Protein AF-A0A1V5K3R5-F1 (afdb_monomer)

Foldseek 3Di:
DVVVVLVVLLVVLLVVQQFPDFDDDDQKTKTWHDQPRDQPVVQLCVLCVVVPPAWDWDDDRITMIIGGCPPDDPVRVSVSSSSSSVSSSVVVVVVVD

pLDDT: mean 90.93, std 9.61, range [44.84, 97.44]

Solvent-accessible surface area (backbone atoms only — not comparable to full-ato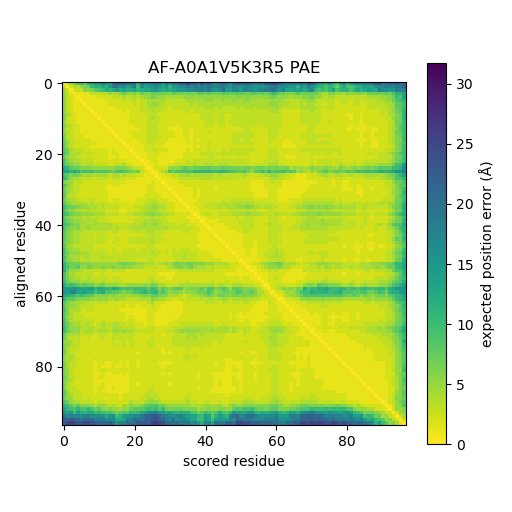m values): 5568 Å² total; per-residue (Å²): 113,71,68,58,56,53,51,50,53,43,52,51,45,32,52,77,69,42,45,73,45,78,43,83,50,99,58,26,38,39,38,30,32,34,74,90,52,76,76,61,64,72,56,53,52,60,70,33,54,91,40,66,96,35,46,45,80,44,80,66,89,38,38,30,41,36,36,53,43,77,95,52,54,73,67,55,50,49,50,51,52,45,50,54,44,52,54,51,52,52,60,52,56,74,71,76,115

Structure (mmCIF, N/CA/C/O backbone):
data_AF-A0A1V5K3R5-F1
#
_entry.id   AF-A0A1V5K3R5-F1
#
loop_
_atom_site.group_PDB
_atom_site.id
_atom_site.type_symbol
_atom_site.label_atom_id
_atom_site.label_alt_id
_atom_site.label_comp_id
_atom_site.label_asym_id
_atom_site.label_entity_id
_atom_site.label_seq_id
_atom_site.pdbx_PDB_ins_code
_atom_site.Cartn_x
_atom_site.Cartn_y
_atom_site.Cartn_z
_atom_site.occupancy
_atom_site.B_iso_or_equiv
_atom_site.auth_seq_id
_atom_site.auth_comp_id
_atom_site.auth_asym_id
_atom_site.auth_atom_id
_atom_site.pdbx_PDB_model_num
ATOM 1 N N . MET A 1 1 ? -2.658 14.584 15.527 1.00 56.16 1 MET A N 1
ATOM 2 C CA . MET A 1 1 ? -1.282 14.837 15.041 1.00 56.16 1 MET A CA 1
ATOM 3 C C . MET A 1 1 ? -0.617 13.544 14.572 1.00 56.16 1 MET A C 1
ATOM 5 O O . MET A 1 1 ? -0.096 13.533 13.468 1.00 56.16 1 MET A O 1
ATOM 9 N N . GLU A 1 2 ? -0.722 12.454 15.341 1.00 61.25 2 GLU A N 1
ATOM 10 C CA . GLU A 1 2 ? -0.182 11.117 15.017 1.00 61.25 2 GLU A CA 1
ATOM 11 C C . GLU A 1 2 ? -0.521 10.631 13.591 1.00 61.25 2 GLU A C 1
ATOM 13 O O . GLU A 1 2 ? 0.382 10.290 12.833 1.00 61.25 2 GLU A O 1
ATOM 18 N N . ASN A 1 3 ? -1.785 10.754 13.160 1.00 70.12 3 ASN A N 1
ATOM 19 C CA . ASN A 1 3 ? -2.202 10.347 11.809 1.00 70.12 3 ASN A CA 1
ATOM 20 C C . ASN A 1 3 ? -1.455 11.080 10.681 1.00 70.12 3 ASN A C 1
ATOM 22 O O . ASN A 1 3 ? -1.226 10.492 9.629 1.00 70.12 3 ASN A O 1
ATOM 26 N N . LEU A 1 4 ? -1.047 12.342 10.868 1.00 85.50 4 LEU A N 1
ATOM 27 C CA . LEU A 1 4 ? -0.390 13.106 9.802 1.00 85.50 4 LEU A CA 1
ATOM 28 C C . LEU A 1 4 ? 1.039 12.610 9.551 1.00 85.50 4 LEU A C 1
ATOM 30 O O . LEU A 1 4 ? 1.452 12.506 8.397 1.00 85.50 4 LEU A O 1
ATOM 34 N N . LEU A 1 5 ? 1.766 12.257 10.616 1.00 88.25 5 LEU A N 1
ATOM 35 C CA . LEU A 1 5 ? 3.104 11.676 10.500 1.00 88.25 5 LEU A CA 1
ATOM 36 C C . LEU A 1 5 ? 3.038 10.286 9.857 1.00 88.25 5 LEU A C 1
ATOM 38 O O . LEU A 1 5 ? 3.811 9.998 8.946 1.00 88.25 5 LEU A O 1
ATOM 42 N N . THR A 1 6 ? 2.070 9.457 10.261 1.00 86.88 6 THR A N 1
ATOM 43 C CA . THR A 1 6 ? 1.836 8.143 9.642 1.00 86.88 6 THR A CA 1
ATOM 44 C C . THR A 1 6 ? 1.502 8.273 8.157 1.00 86.88 6 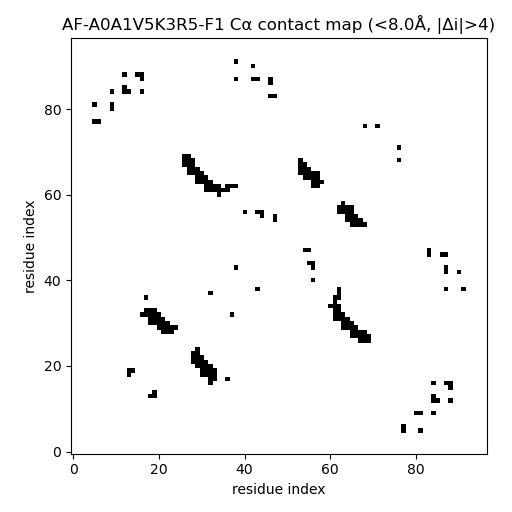THR A C 1
ATOM 46 O O . THR A 1 6 ? 2.058 7.544 7.341 1.00 86.88 6 THR A O 1
ATOM 49 N N . ILE A 1 7 ? 0.648 9.230 7.781 1.00 90.06 7 ILE A N 1
ATOM 50 C CA . ILE A 1 7 ? 0.315 9.498 6.376 1.00 90.06 7 ILE A CA 1
ATOM 51 C C . ILE A 1 7 ? 1.548 9.978 5.598 1.00 90.06 7 ILE A C 1
ATOM 53 O O . ILE A 1 7 ? 1.742 9.566 4.456 1.00 90.06 7 ILE A O 1
ATOM 57 N N . ALA A 1 8 ? 2.389 10.831 6.187 1.00 92.62 8 ALA A N 1
ATOM 58 C CA . ALA A 1 8 ? 3.619 11.290 5.546 1.00 92.62 8 ALA A CA 1
ATOM 59 C C . ALA A 1 8 ? 4.595 10.128 5.299 1.00 92.62 8 ALA A C 1
ATOM 61 O O . ALA A 1 8 ? 5.059 9.955 4.173 1.00 92.62 8 ALA A O 1
ATOM 62 N N . ALA A 1 9 ? 4.833 9.283 6.307 1.00 91.69 9 ALA A N 1
ATOM 63 C CA . ALA A 1 9 ? 5.667 8.088 6.172 1.00 91.69 9 ALA A CA 1
ATOM 64 C C . ALA A 1 9 ? 5.112 7.118 5.116 1.00 91.69 9 ALA A C 1
ATOM 66 O O . ALA A 1 9 ? 5.854 6.611 4.277 1.00 91.69 9 ALA A O 1
ATOM 67 N N . LEU A 1 10 ? 3.790 6.920 5.101 1.00 93.81 10 LEU A N 1
ATOM 68 C CA . LEU A 1 10 ? 3.116 6.099 4.100 1.00 93.81 10 LEU A CA 1
ATOM 69 C C . LEU A 1 10 ? 3.337 6.638 2.679 1.00 93.81 10 LEU A C 1
ATOM 71 O O . LEU A 1 10 ? 3.589 5.854 1.770 1.00 93.81 10 LEU A O 1
ATOM 75 N N . LYS A 1 11 ? 3.268 7.961 2.479 1.00 94.56 11 LYS A N 1
ATOM 76 C CA . LYS A 1 11 ? 3.523 8.591 1.172 1.00 94.56 11 LYS A CA 1
ATOM 77 C C . LYS A 1 11 ? 4.964 8.397 0.701 1.00 94.56 11 LYS A C 1
ATOM 79 O O . LYS A 1 11 ? 5.165 8.162 -0.486 1.00 94.56 11 LYS A O 1
ATOM 84 N N . VAL A 1 12 ? 5.939 8.472 1.608 1.00 95.38 12 VAL A N 1
ATOM 85 C CA . VAL A 1 12 ? 7.353 8.222 1.285 1.00 95.38 12 VAL A CA 1
ATOM 86 C C . VAL A 1 12 ? 7.545 6.775 0.831 1.00 95.38 12 VAL A C 1
ATOM 88 O O . VAL A 1 12 ? 7.986 6.553 -0.293 1.00 95.38 12 VAL A O 1
ATOM 91 N N . LEU A 1 13 ? 7.097 5.800 1.630 1.00 95.56 13 LEU A N 1
ATOM 92 C CA . LEU A 1 13 ? 7.177 4.375 1.274 1.00 95.56 13 LEU A CA 1
ATOM 93 C C . LEU A 1 13 ? 6.449 4.061 -0.039 1.00 95.56 13 LEU A C 1
ATOM 95 O O . LEU A 1 13 ? 6.933 3.290 -0.863 1.00 95.56 13 LEU A O 1
ATOM 99 N N . ALA A 1 14 ? 5.280 4.668 -0.251 1.00 96.19 14 ALA A N 1
ATOM 100 C CA . ALA A 1 14 ? 4.529 4.523 -1.490 1.00 96.19 14 ALA A CA 1
ATOM 101 C C . ALA A 1 14 ? 5.345 5.013 -2.697 1.00 96.19 14 ALA A C 1
ATOM 103 O O . ALA A 1 14 ? 5.416 4.316 -3.707 1.00 96.19 14 ALA A O 1
ATOM 104 N N . SER A 1 15 ? 6.000 6.171 -2.580 1.00 95.81 15 SER A N 1
ATOM 105 C CA . SER A 1 15 ? 6.856 6.710 -3.638 1.00 95.81 15 SER A CA 1
ATOM 106 C C . SER A 1 15 ? 8.050 5.800 -3.939 1.00 95.81 15 SER A C 1
ATOM 108 O O . SER A 1 15 ? 8.336 5.552 -5.106 1.00 95.81 15 SER A O 1
ATOM 110 N N . GLU A 1 16 ? 8.723 5.278 -2.911 1.00 95.19 16 GLU A N 1
ATOM 111 C CA . GLU A 1 16 ? 9.873 4.368 -3.059 1.00 95.19 16 GLU A CA 1
ATOM 112 C C . GLU A 1 16 ? 9.497 3.061 -3.769 1.00 95.19 16 GLU A C 1
ATOM 114 O O . GLU A 1 16 ? 10.270 2.521 -4.557 1.00 95.19 16 GLU A O 1
ATOM 119 N N . LEU A 1 17 ? 8.274 2.578 -3.548 1.00 95.75 17 LEU A N 1
ATOM 120 C CA . LEU A 1 17 ? 7.736 1.386 -4.203 1.00 95.75 17 LEU A CA 1
ATOM 121 C C . LEU A 1 17 ? 7.157 1.656 -5.601 1.00 95.75 17 LEU A C 1
ATOM 123 O O . LEU A 1 17 ? 6.649 0.737 -6.238 1.00 95.75 17 LEU A O 1
ATOM 127 N N . GLY A 1 18 ? 7.181 2.897 -6.093 1.00 96.44 18 GLY A N 1
ATOM 128 C CA . GLY A 1 18 ? 6.597 3.248 -7.390 1.00 96.44 18 GLY A CA 1
ATOM 129 C C . GLY A 1 18 ? 5.064 3.215 -7.407 1.00 96.44 18 GLY A C 1
ATOM 130 O O . GLY A 1 18 ? 4.455 2.949 -8.447 1.00 96.44 18 GLY A O 1
ATOM 131 N N . VAL A 1 19 ? 4.412 3.466 -6.269 1.00 97.12 19 VAL A N 1
ATOM 132 C CA . VAL A 1 19 ? 2.957 3.656 -6.195 1.00 97.12 19 VAL A CA 1
ATOM 133 C C . VAL A 1 19 ? 2.583 4.979 -6.862 1.00 97.12 19 VAL A C 1
ATOM 135 O O . VAL A 1 19 ? 3.081 6.038 -6.492 1.00 97.12 19 VAL A O 1
ATOM 138 N N . VAL A 1 20 ? 1.642 4.930 -7.805 1.00 96.69 20 VAL A N 1
ATOM 139 C CA . VAL A 1 20 ? 1.132 6.117 -8.519 1.00 96.69 20 VAL A CA 1
A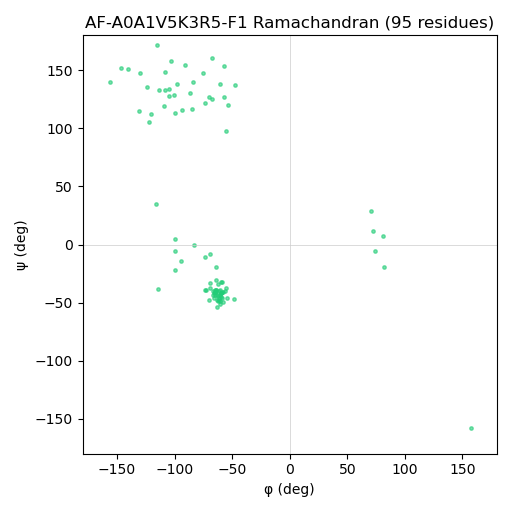TOM 140 C C . VAL A 1 20 ? -0.199 6.613 -7.971 1.00 96.69 20 VAL A C 1
ATOM 142 O O . VAL A 1 20 ? -0.557 7.772 -8.158 1.00 96.69 20 VAL A O 1
ATOM 145 N N . SER A 1 21 ? -0.957 5.748 -7.293 1.00 95.44 21 SER A N 1
ATOM 146 C CA . SER A 1 21 ? -2.224 6.142 -6.682 1.00 95.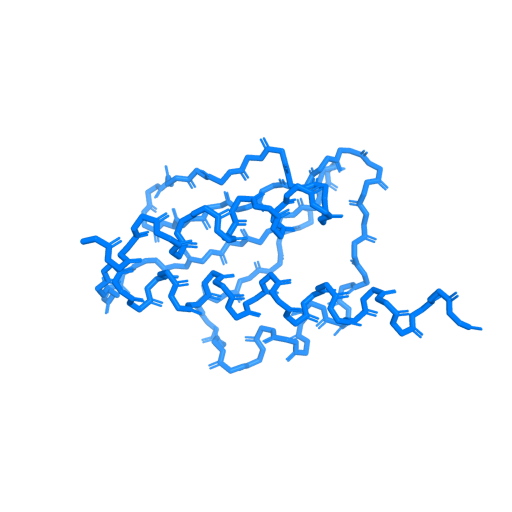44 21 SER A CA 1
ATOM 147 C C . SER A 1 21 ? -2.612 5.234 -5.523 1.00 95.44 21 SER A C 1
ATOM 149 O O . SER A 1 21 ? -2.516 4.012 -5.637 1.00 95.44 21 SER A O 1
ATOM 151 N N . MET A 1 22 ? -3.149 5.831 -4.460 1.00 95.50 22 MET A N 1
ATOM 152 C CA . MET A 1 22 ? -3.877 5.143 -3.393 1.00 95.50 22 MET A CA 1
ATOM 153 C C . MET A 1 22 ? -5.272 5.755 -3.314 1.00 95.50 22 MET A C 1
ATOM 155 O O . MET A 1 22 ? -5.422 6.895 -2.880 1.00 95.50 22 MET A O 1
ATOM 159 N N . THR A 1 23 ? -6.281 5.034 -3.793 1.00 95.38 23 THR A N 1
ATOM 160 C CA . THR A 1 23 ? -7.640 5.565 -3.950 1.00 95.38 23 THR A CA 1
ATOM 161 C C . THR A 1 23 ? -8.651 4.710 -3.213 1.00 95.38 23 THR A C 1
ATOM 163 O O . THR A 1 23 ? -8.624 3.485 -3.316 1.00 95.38 23 THR A O 1
ATOM 166 N N . GLY A 1 24 ? -9.566 5.358 -2.494 1.00 94.25 24 GLY A N 1
ATOM 167 C CA . GLY A 1 24 ? -10.763 4.703 -1.980 1.00 94.25 24 GLY A CA 1
ATOM 168 C C . GLY A 1 24 ? -11.748 4.442 -3.119 1.00 94.25 24 GLY A C 1
ATOM 169 O O . GLY A 1 24 ? -12.172 5.369 -3.803 1.00 94.25 24 GLY A O 1
ATOM 170 N N . GLU A 1 25 ? -12.105 3.183 -3.316 1.00 90.81 25 GLU A N 1
ATOM 171 C CA . GLU A 1 25 ? -13.164 2.704 -4.202 1.00 90.81 25 GLU A CA 1
ATOM 172 C C . GLU A 1 25 ? -14.259 2.036 -3.339 1.00 90.81 25 GLU A C 1
ATOM 174 O O . GLU A 1 25 ? -14.103 1.892 -2.125 1.00 90.81 25 GLU A O 1
ATOM 179 N N . ARG A 1 26 ? -15.416 1.670 -3.913 1.00 87.50 26 ARG A N 1
ATOM 180 C CA . ARG A 1 26 ? -16.574 1.157 -3.145 1.00 87.50 26 ARG A CA 1
ATOM 181 C C . ARG A 1 26 ? -16.207 -0.063 -2.276 1.00 87.50 26 ARG A C 1
ATOM 183 O O . ARG A 1 26 ? -16.226 -1.190 -2.754 1.00 87.50 26 ARG A O 1
ATOM 190 N N . GLY A 1 27 ? -15.934 0.176 -0.990 1.00 94.00 27 GLY A N 1
ATOM 191 C CA . GLY A 1 27 ? -15.576 -0.849 -0.001 1.00 94.00 27 GLY A CA 1
ATOM 192 C C . GLY A 1 27 ? -14.113 -1.306 -0.026 1.00 94.00 27 GLY A C 1
ATOM 193 O O . GLY A 1 27 ? -13.769 -2.251 0.686 1.00 94.00 27 GLY A O 1
ATOM 194 N N . GLU A 1 28 ? -13.249 -0.661 -0.813 1.00 96.25 28 GLU A N 1
ATOM 195 C CA . GLU A 1 28 ? -11.841 -1.040 -0.954 1.00 96.25 28 GLU A CA 1
ATOM 196 C C . GLU A 1 28 ? -10.926 0.188 -1.032 1.00 96.25 28 GLU A C 1
ATOM 198 O O . GLU A 1 28 ? -11.308 1.235 -1.537 1.00 96.25 28 GLU A O 1
ATOM 203 N N . VAL A 1 29 ? -9.685 0.059 -0.574 1.00 96.56 29 VAL A N 1
ATOM 204 C CA . VAL A 1 29 ? -8.592 0.945 -0.984 1.00 96.56 29 VAL A CA 1
ATOM 205 C C . VAL A 1 29 ? -7.763 0.219 -2.027 1.00 96.56 29 VAL A C 1
ATOM 207 O O . VAL A 1 29 ? -7.330 -0.912 -1.804 1.00 96.56 29 VAL A O 1
ATOM 210 N N . VAL A 1 30 ? -7.526 0.881 -3.154 1.00 96.19 30 VAL A N 1
ATOM 211 C CA . VAL A 1 30 ? -6.724 0.365 -4.259 1.00 96.19 30 VAL A CA 1
ATOM 212 C C . VAL A 1 30 ? -5.410 1.131 -4.327 1.00 96.19 30 VAL A C 1
ATOM 214 O O . VAL A 1 30 ? -5.384 2.341 -4.542 1.00 96.19 30 VAL A O 1
ATOM 217 N N . VAL A 1 31 ? -4.312 0.402 -4.165 1.00 96.81 31 VAL A N 1
ATOM 218 C CA . VAL A 1 31 ? -2.938 0.878 -4.336 1.00 96.81 31 VAL A CA 1
ATOM 219 C C . VAL A 1 31 ? -2.467 0.423 -5.713 1.00 96.81 31 VAL A C 1
ATOM 221 O O . VAL A 1 31 ? -2.350 -0.779 -5.948 1.00 96.81 31 VAL A O 1
ATOM 224 N N . LYS A 1 32 ? -2.235 1.351 -6.645 1.00 96.38 32 LYS A N 1
ATOM 225 C CA . LYS A 1 32 ? -1.764 1.047 -8.009 1.00 96.38 32 LYS A CA 1
ATOM 226 C C . LYS A 1 32 ? -0.294 1.411 -8.143 1.00 96.38 32 LYS A C 1
ATOM 228 O O . LYS A 1 32 ? 0.106 2.509 -7.760 1.00 96.38 32 LYS A O 1
ATOM 233 N N . PHE A 1 33 ? 0.473 0.504 -8.729 1.00 96.12 33 PHE A N 1
ATOM 234 C CA . PHE A 1 33 ? 1.878 0.715 -9.064 1.00 96.12 33 PHE A CA 1
ATOM 235 C C . PHE A 1 33 ? 2.006 1.266 -10.486 1.00 96.12 33 PHE A C 1
ATOM 237 O O . PHE A 1 33 ? 1.117 1.056 -11.321 1.00 96.12 33 PHE A O 1
ATOM 244 N N . ALA A 1 34 ? 3.094 1.988 -10.751 1.00 95.69 34 ALA A N 1
ATOM 245 C CA . ALA A 1 34 ? 3.418 2.485 -12.080 1.00 95.69 34 ALA A CA 1
ATOM 246 C C . ALA A 1 34 ? 3.516 1.337 -13.098 1.00 95.69 34 ALA A C 1
ATOM 248 O O . ALA A 1 34 ? 3.818 0.188 -12.764 1.00 95.69 34 ALA A O 1
ATOM 249 N N . GLU A 1 35 ? 3.267 1.650 -14.366 1.00 94.00 35 GLU A N 1
ATOM 250 C CA . GLU A 1 35 ? 3.506 0.702 -15.451 1.00 94.00 35 GLU A CA 1
ATOM 251 C C . GLU A 1 35 ? 4.995 0.319 -15.501 1.00 94.00 35 GLU A C 1
ATOM 253 O O . GLU A 1 35 ? 5.868 1.152 -15.276 1.00 94.00 35 GLU A O 1
ATOM 258 N N . GLY A 1 36 ? 5.287 -0.965 -15.721 1.00 91.25 36 GLY A N 1
ATOM 259 C CA . GLY A 1 36 ? 6.652 -1.504 -15.666 1.00 91.25 36 GLY A CA 1
ATOM 260 C C . GLY A 1 36 ? 7.170 -1.827 -14.257 1.00 91.25 36 GLY A C 1
ATOM 261 O O . GLY A 1 36 ? 8.061 -2.662 -14.133 1.00 91.25 36 GLY A O 1
ATOM 262 N 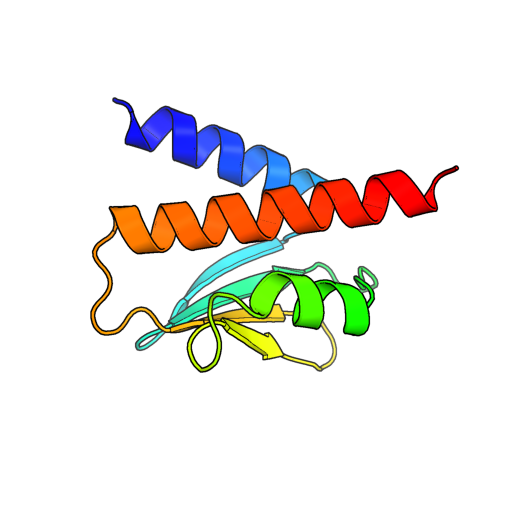N . ILE A 1 37 ? 6.574 -1.277 -13.192 1.00 92.38 37 ILE A N 1
ATOM 263 C CA . ILE A 1 37 ? 6.927 -1.631 -11.810 1.00 92.38 37 ILE A CA 1
ATOM 264 C C . ILE A 1 37 ? 6.155 -2.884 -11.385 1.00 92.38 37 ILE A C 1
ATOM 266 O O . ILE A 1 37 ? 4.921 -2.916 -11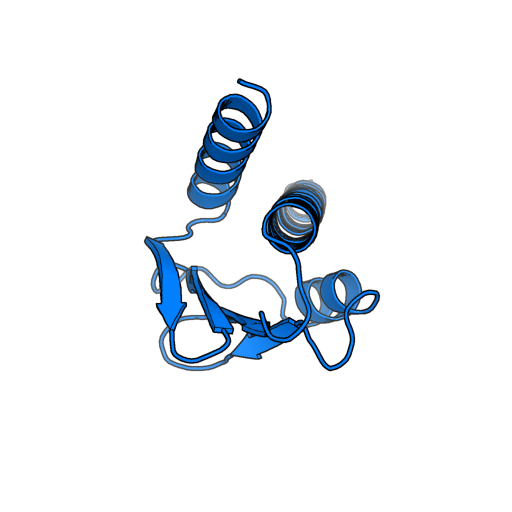.339 1.00 92.38 37 ILE A O 1
ATOM 270 N N . ARG A 1 38 ? 6.900 -3.957 -11.104 1.00 89.50 38 ARG A N 1
ATOM 271 C CA . ARG A 1 38 ? 6.370 -5.268 -10.714 1.00 89.50 38 ARG A CA 1
ATOM 272 C C . ARG A 1 38 ? 7.105 -5.760 -9.475 1.00 89.50 38 ARG A C 1
ATOM 274 O O . ARG A 1 38 ? 8.279 -6.10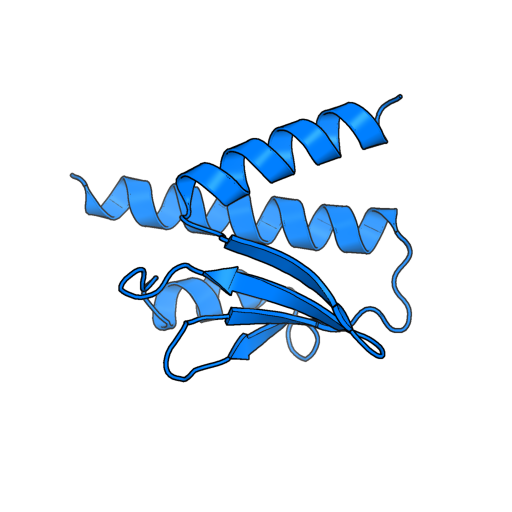6 -9.546 1.00 89.50 38 ARG A O 1
ATOM 281 N N . HIS A 1 39 ? 6.390 -5.884 -8.366 1.00 92.06 39 HIS A N 1
ATOM 282 C CA . HIS A 1 39 ? 6.879 -6.616 -7.204 1.00 92.06 39 HIS A CA 1
ATOM 283 C C . HIS A 1 39 ? 6.588 -8.112 -7.381 1.00 92.06 39 HIS A C 1
ATOM 285 O O . HIS A 1 39 ? 5.492 -8.464 -7.845 1.00 92.06 39 HIS A O 1
ATOM 291 N N . PRO A 1 40 ? 7.513 -9.014 -7.002 1.00 91.75 40 PRO A N 1
ATOM 292 C CA . PRO A 1 40 ? 7.284 -10.450 -7.096 1.00 91.75 40 PRO A CA 1
ATOM 293 C C . PRO A 1 40 ? 5.992 -10.860 -6.382 1.00 91.75 40 PRO A C 1
ATOM 295 O O . PRO A 1 40 ? 5.837 -10.663 -5.175 1.00 91.75 40 PRO A O 1
ATOM 298 N N . GLY A 1 41 ? 5.051 -11.453 -7.123 1.00 89.38 41 GLY A N 1
ATOM 299 C CA . GLY A 1 41 ? 3.733 -11.802 -6.583 1.00 89.38 41 GLY A CA 1
ATOM 300 C C . GLY A 1 41 ? 3.811 -12.762 -5.393 1.00 89.38 41 GLY A C 1
ATOM 301 O O . GLY A 1 41 ? 3.031 -12.645 -4.454 1.00 89.38 41 GLY A O 1
ATOM 302 N N . THR A 1 42 ? 4.803 -13.654 -5.379 1.00 91.06 42 THR A N 1
ATOM 303 C CA . THR A 1 42 ? 5.089 -14.558 -4.256 1.00 91.06 42 THR A CA 1
ATOM 304 C C . THR A 1 42 ? 5.429 -13.808 -2.968 1.00 91.06 42 THR A C 1
ATOM 306 O O . THR A 1 42 ? 4.957 -14.208 -1.905 1.00 91.06 42 THR A O 1
ATOM 309 N N . ASN A 1 43 ? 6.183 -12.708 -3.045 1.00 92.75 43 ASN A N 1
ATOM 310 C CA . ASN A 1 43 ? 6.500 -11.868 -1.888 1.00 92.75 43 ASN A CA 1
ATOM 311 C C . ASN A 1 43 ? 5.253 -11.126 -1.416 1.00 92.75 43 ASN A C 1
ATOM 313 O O . ASN A 1 43 ? 4.904 -11.209 -0.242 1.00 92.75 43 ASN A O 1
ATOM 317 N N . VAL A 1 44 ? 4.519 -10.496 -2.337 1.00 92.62 44 VAL A N 1
ATOM 318 C CA . VAL A 1 44 ? 3.292 -9.762 -1.991 1.00 92.62 44 VAL A CA 1
ATOM 319 C C . VAL A 1 44 ? 2.255 -10.682 -1.338 1.00 92.62 44 VAL A C 1
ATOM 321 O O . VAL A 1 44 ? 1.651 -10.314 -0.336 1.00 92.62 44 VAL A O 1
ATOM 324 N N . ILE A 1 45 ? 2.083 -11.908 -1.840 1.00 92.50 45 ILE A N 1
ATOM 325 C CA . ILE A 1 45 ? 1.169 -12.904 -1.257 1.00 92.50 45 ILE A CA 1
ATOM 326 C C . ILE A 1 45 ? 1.631 -13.346 0.139 1.00 92.50 45 ILE A C 1
ATOM 328 O O . ILE A 1 45 ? 0.799 -13.491 1.037 1.00 92.50 45 ILE A O 1
ATOM 332 N N . LYS A 1 46 ? 2.939 -13.560 0.347 1.00 94.56 46 LYS A N 1
ATOM 333 C CA . LYS A 1 46 ? 3.493 -13.891 1.671 1.00 94.56 46 LYS A CA 1
ATOM 334 C C . LYS A 1 46 ? 3.239 -12.763 2.672 1.00 94.56 46 LYS A C 1
ATOM 336 O O . LYS A 1 46 ? 2.754 -13.041 3.765 1.00 94.56 46 LYS A O 1
ATOM 341 N N . ILE A 1 47 ? 3.495 -11.518 2.272 1.00 96.12 47 ILE A N 1
ATOM 342 C CA . ILE A 1 47 ? 3.288 -10.316 3.091 1.00 96.12 47 ILE A CA 1
ATOM 343 C C . ILE A 1 47 ? 1.797 -10.107 3.392 1.00 96.12 47 ILE A C 1
ATOM 345 O O . ILE A 1 47 ? 1.436 -9.782 4.515 1.00 96.12 47 ILE A O 1
ATOM 349 N N . ALA A 1 48 ? 0.908 -10.364 2.428 1.00 95.25 48 ALA A N 1
ATOM 350 C CA . ALA A 1 48 ? -0.541 -10.237 2.601 1.00 95.25 48 ALA A CA 1
ATOM 351 C C . ALA A 1 48 ? -1.172 -11.357 3.453 1.00 95.25 48 ALA A C 1
ATOM 353 O O . ALA A 1 48 ? -2.344 -11.265 3.827 1.00 95.25 48 ALA A O 1
ATOM 354 N N . ARG A 1 49 ? -0.431 -12.429 3.767 1.00 95.06 49 ARG A N 1
ATOM 355 C CA . ARG A 1 49 ? -0.940 -13.617 4.476 1.00 95.06 49 ARG A CA 1
ATOM 356 C C . ARG A 1 49 ? -1.616 -13.320 5.828 1.00 95.06 49 ARG A C 1
ATOM 358 O O . ARG A 1 49 ? -2.611 -13.995 6.103 1.00 95.06 49 ARG A O 1
ATOM 365 N N . PRO A 1 50 ? -1.163 -12.362 6.660 1.00 95.81 50 PRO A N 1
ATOM 366 C CA . PRO A 1 50 ? -1.857 -11.998 7.899 1.00 95.81 50 PRO A CA 1
ATOM 367 C C . PRO A 1 50 ? -3.251 -11.394 7.667 1.00 95.81 50 PRO A C 1
ATOM 369 O O . PRO A 1 50 ? -4.090 -11.427 8.560 1.00 95.81 50 PRO A O 1
ATOM 372 N N . PHE A 1 51 ? -3.529 -10.894 6.459 1.00 95.25 51 PHE A N 1
ATOM 373 C CA . PHE A 1 51 ? -4.772 -10.205 6.094 1.00 95.25 51 PHE A CA 1
ATOM 374 C C . PHE A 1 51 ? -5.564 -10.965 5.020 1.00 95.25 51 PHE A C 1
ATOM 376 O O . PHE A 1 51 ? -6.195 -10.367 4.140 1.00 95.25 51 PHE A O 1
ATOM 383 N N . ARG A 1 52 ? -5.515 -12.303 5.059 1.00 88.44 52 ARG A N 1
ATOM 384 C CA . ARG A 1 52 ? -6.248 -13.181 4.132 1.00 88.44 52 ARG A CA 1
ATOM 385 C C . ARG A 1 52 ? -7.714 -12.767 3.997 1.00 88.44 52 ARG A C 1
ATOM 387 O O . ARG A 1 52 ? -8.381 -12.452 4.975 1.00 88.44 52 ARG A O 1
ATOM 394 N N . GLY A 1 53 ? -8.210 -12.773 2.760 1.00 90.69 53 GLY A N 1
ATOM 395 C CA . GLY A 1 53 ? -9.588 -12.385 2.440 1.00 90.69 53 GLY A CA 1
ATOM 396 C C . GLY A 1 53 ? -9.860 -10.877 2.498 1.00 90.69 53 GLY A C 1
ATOM 397 O O . GLY A 1 53 ? -10.948 -10.453 2.108 1.00 90.69 53 GLY A O 1
ATOM 398 N N . ARG A 1 54 ? -8.882 -10.073 2.935 1.00 95.50 54 ARG A N 1
ATOM 399 C CA . ARG A 1 54 ? -8.964 -8.612 3.016 1.00 95.50 54 ARG A CA 1
ATOM 400 C C . ARG A 1 54 ? -7.989 -7.926 2.071 1.00 95.50 54 ARG A C 1
ATOM 402 O O . ARG A 1 54 ? -8.360 -6.929 1.465 1.00 95.50 54 ARG A O 1
ATOM 409 N N . VAL A 1 55 ? -6.782 -8.469 1.924 1.00 96.88 55 VAL A N 1
ATOM 410 C CA . VAL A 1 55 ? -5.773 -7.974 0.984 1.00 96.88 55 VAL A CA 1
ATOM 411 C C . VAL A 1 55 ? -5.681 -8.916 -0.210 1.00 96.88 55 VAL A C 1
ATOM 413 O O . VAL A 1 55 ? -5.527 -10.127 -0.048 1.00 96.88 55 VAL A O 1
ATOM 416 N N . THR A 1 56 ? -5.784 -8.363 -1.416 1.00 94.88 56 THR A N 1
ATOM 417 C CA . THR A 1 56 ? -5.670 -9.119 -2.669 1.00 94.88 56 THR A CA 1
ATOM 418 C C . THR A 1 56 ? -4.689 -8.455 -3.625 1.00 94.88 56 THR A C 1
ATOM 420 O O . THR A 1 56 ? -4.549 -7.231 -3.649 1.00 94.88 56 THR A O 1
ATOM 423 N N . LEU A 1 57 ? -4.004 -9.280 -4.416 1.00 93.56 57 LEU A N 1
ATOM 424 C CA . LEU A 1 57 ? -3.133 -8.832 -5.495 1.00 93.56 57 LEU A CA 1
ATOM 425 C C . LEU A 1 57 ? -3.941 -8.806 -6.794 1.00 93.56 57 LEU A C 1
ATOM 427 O O . LEU A 1 57 ? -4.389 -9.844 -7.277 1.00 93.56 57 LEU A O 1
ATOM 431 N N . GLY A 1 58 ? -4.123 -7.618 -7.355 1.00 88.12 58 GLY A N 1
ATOM 432 C CA . GLY A 1 58 ? -4.658 -7.430 -8.695 1.00 88.12 58 GLY A CA 1
ATOM 433 C C . GLY A 1 58 ? -3.545 -7.496 -9.740 1.00 88.12 58 GLY A C 1
ATOM 434 O O . GLY A 1 58 ? -2.522 -6.816 -9.615 1.00 88.12 58 GLY A O 1
ATOM 435 N N . GLY A 1 59 ? -3.767 -8.306 -10.774 1.00 76.62 59 GLY A N 1
ATOM 436 C CA . GLY A 1 59 ? -2.950 -8.361 -11.985 1.00 76.62 59 GLY A CA 1
ATOM 437 C C . GLY A 1 59 ? -3.631 -7.655 -13.160 1.00 76.62 59 GLY A C 1
ATOM 438 O O . GLY A 1 59 ? -4.846 -7.473 -13.172 1.00 76.62 59 GLY A O 1
ATOM 439 N N . GLY A 1 60 ? -2.837 -7.248 -14.146 1.00 82.88 60 GLY A N 1
ATOM 440 C CA . GLY A 1 60 ? -3.279 -6.501 -15.322 1.00 82.88 60 GLY A CA 1
ATOM 441 C C . GLY A 1 60 ? -2.117 -5.725 -15.941 1.00 82.88 60 GLY A C 1
ATOM 442 O O . GLY A 1 60 ? -0.948 -6.049 -15.686 1.00 82.88 60 GLY A O 1
ATOM 443 N N . ARG A 1 61 ? -2.432 -4.674 -16.714 1.00 85.00 61 ARG A N 1
ATOM 444 C CA . ARG A 1 61 ? -1.421 -3.758 -17.278 1.00 85.00 61 ARG A CA 1
ATOM 445 C C . ARG A 1 61 ? -0.528 -3.174 -16.182 1.00 85.00 61 ARG A C 1
ATOM 447 O O . ARG A 1 61 ? 0.689 -3.253 -16.279 1.00 85.00 61 ARG A O 1
ATOM 454 N N . THR A 1 62 ? -1.135 -2.712 -15.094 1.00 91.31 62 THR A N 1
ATOM 455 C CA . THR A 1 62 ? -0.439 -2.317 -13.867 1.00 91.31 62 THR A CA 1
ATOM 456 C C . THR A 1 62 ? -0.692 -3.338 -12.761 1.00 91.31 62 THR A C 1
ATOM 458 O O . THR A 1 62 ? -1.731 -4.003 -12.728 1.00 91.31 62 THR A O 1
ATOM 461 N N . GLN A 1 63 ? 0.282 -3.513 -11.867 1.00 94.25 63 GLN A N 1
ATOM 462 C CA . GLN A 1 63 ? 0.066 -4.266 -10.633 1.00 94.25 63 GLN A CA 1
ATOM 463 C C . GLN A 1 63 ? -0.739 -3.399 -9.657 1.00 94.25 63 GLN A C 1
ATOM 465 O O . GLN A 1 63 ? -0.601 -2.173 -9.642 1.00 94.25 63 GLN A O 1
ATOM 470 N N . SER A 1 64 ? -1.578 -4.020 -8.828 1.00 95.50 64 SER A N 1
ATOM 471 C CA . SER A 1 64 ? -2.288 -3.305 -7.763 1.00 95.50 64 SER A CA 1
ATOM 472 C C . SER A 1 64 ? -2.491 -4.170 -6.527 1.00 95.50 64 SER A C 1
ATOM 474 O O . SER A 1 64 ? -2.634 -5.384 -6.648 1.00 95.50 64 SER A O 1
ATOM 476 N N . ILE A 1 65 ? -2.573 -3.550 -5.356 1.00 96.06 65 ILE A N 1
ATOM 477 C CA . ILE A 1 65 ? -3.046 -4.184 -4.124 1.00 96.06 65 ILE A CA 1
ATOM 478 C C . IL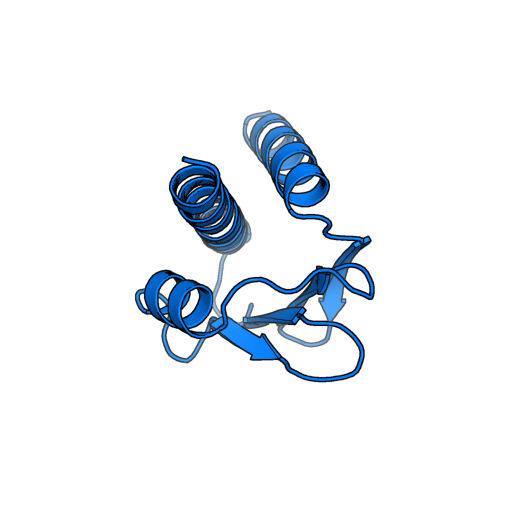E A 1 65 ? -4.416 -3.602 -3.796 1.00 96.06 65 ILE A C 1
ATOM 480 O O . ILE A 1 65 ? -4.594 -2.386 -3.833 1.00 96.06 65 ILE A O 1
ATOM 484 N N . ARG A 1 66 ? -5.382 -4.462 -3.467 1.00 96.31 66 ARG A N 1
ATOM 485 C CA . ARG A 1 66 ? -6.701 -4.037 -2.985 1.00 96.31 66 ARG A CA 1
ATOM 486 C C . ARG A 1 66 ? -6.893 -4.458 -1.541 1.00 96.31 66 ARG A C 1
ATOM 488 O O . ARG A 1 66 ? -6.616 -5.607 -1.198 1.00 96.31 66 ARG A O 1
ATOM 495 N N . ILE A 1 67 ? -7.370 -3.531 -0.719 1.00 97.44 67 ILE A N 1
ATOM 496 C CA . ILE A 1 67 ? -7.593 -3.707 0.715 1.00 97.44 67 ILE A CA 1
ATOM 497 C C . ILE A 1 67 ? -9.073 -3.464 0.997 1.00 97.44 67 ILE A C 1
ATOM 499 O O . ILE A 1 67 ? -9.540 -2.335 0.887 1.00 97.44 67 ILE A O 1
ATOM 503 N N . ARG A 1 68 ? -9.818 -4.498 1.390 1.00 97.25 68 ARG A N 1
ATOM 504 C CA . ARG A 1 68 ? -11.229 -4.362 1.781 1.00 97.25 68 ARG A CA 1
ATOM 505 C C . ARG A 1 68 ? -11.364 -3.575 3.082 1.00 97.25 68 ARG A C 1
ATOM 507 O O . ARG A 1 68 ? -10.792 -3.959 4.107 1.00 97.25 68 ARG A O 1
ATOM 514 N N . THR A 1 69 ? -12.163 -2.513 3.049 1.00 96.69 69 THR A N 1
ATOM 515 C CA . THR A 1 69 ? -12.325 -1.567 4.163 1.00 96.69 69 THR A CA 1
ATOM 516 C C . THR A 1 69 ? -13.505 -1.890 5.072 1.00 96.69 69 THR A C 1
ATOM 518 O O . THR A 1 69 ? -13.571 -1.368 6.182 1.00 96.69 69 THR A O 1
ATOM 521 N N . GLN A 1 70 ? -14.421 -2.772 4.655 1.00 95.06 70 GLN A N 1
ATOM 522 C CA . GLN A 1 70 ? -15.583 -3.132 5.468 1.00 95.06 70 GLN A CA 1
ATOM 523 C C . GLN A 1 70 ? -15.154 -3.671 6.843 1.00 95.06 70 GLN A C 1
ATOM 525 O O . GLN A 1 70 ? -14.334 -4.593 6.950 1.00 95.06 70 GLN A O 1
ATOM 530 N N . GLY A 1 71 ? -15.723 -3.072 7.891 1.00 93.94 71 GLY A N 1
ATOM 531 C CA . GLY A 1 71 ? -15.447 -3.427 9.281 1.00 93.94 71 GLY A CA 1
ATOM 532 C C . GLY A 1 71 ? -14.072 -2.996 9.797 1.00 93.94 71 GLY A C 1
ATOM 533 O O . GLY A 1 71 ? -13.689 -3.473 10.856 1.00 93.94 71 GLY A O 1
ATOM 534 N N . LEU A 1 72 ? -13.329 -2.148 9.074 1.00 94.88 72 LEU A N 1
ATOM 535 C CA . LEU A 1 72 ? -12.112 -1.518 9.591 1.00 94.88 72 LEU A CA 1
ATOM 536 C C . LEU A 1 72 ? -12.405 -0.106 10.083 1.00 94.88 72 LEU A C 1
ATOM 538 O O . LEU A 1 72 ? -13.058 0.682 9.398 1.00 94.88 72 LEU A O 1
ATOM 542 N N . SER A 1 73 ? -11.821 0.242 11.220 1.00 94.50 73 SER A N 1
ATOM 543 C CA . SER A 1 73 ? -11.551 1.632 11.559 1.00 94.50 73 SER A CA 1
ATOM 544 C C . SER A 1 73 ? -10.480 2.224 10.634 1.00 94.50 73 SER A C 1
ATOM 546 O O . SER A 1 73 ? -9.664 1.515 10.038 1.00 94.50 73 SER A O 1
ATOM 548 N N . GLU A 1 74 ? -10.432 3.554 10.556 1.00 90.81 74 GLU A N 1
ATOM 549 C CA . GLU A 1 74 ? -9.388 4.272 9.814 1.00 90.81 74 GLU A CA 1
ATOM 550 C C . GLU A 1 74 ? -7.979 3.897 10.304 1.00 90.81 74 GLU A C 1
ATOM 552 O O . GLU A 1 74 ? -7.074 3.674 9.501 1.00 90.81 74 GLU A O 1
ATOM 557 N N . LYS A 1 75 ? -7.808 3.742 11.624 1.00 91.88 75 LYS A N 1
ATOM 558 C CA . LYS A 1 75 ? -6.535 3.341 12.234 1.00 91.88 75 LYS A CA 1
ATOM 559 C C . LYS A 1 75 ? -6.103 1.942 11.793 1.00 91.88 75 LYS A C 1
ATOM 561 O O . LYS A 1 75 ? -4.937 1.738 11.473 1.00 91.88 75 LYS A O 1
ATOM 566 N N . GLU A 1 76 ? -7.020 0.979 11.753 1.00 94.25 76 GLU A N 1
ATOM 567 C CA . GLU A 1 76 ? -6.707 -0.379 11.289 1.00 94.25 76 GLU A CA 1
ATOM 568 C C . GLU A 1 76 ? -6.354 -0.402 9.804 1.00 94.25 76 GLU A C 1
ATOM 570 O O . GLU A 1 76 ? -5.402 -1.075 9.413 1.00 94.25 76 GLU A O 1
ATOM 575 N N . LEU A 1 77 ? -7.069 0.367 8.981 1.00 94.69 77 LEU A N 1
ATOM 576 C CA . LEU A 1 77 ? -6.747 0.510 7.565 1.00 94.69 77 LEU A CA 1
ATOM 577 C C . LEU A 1 77 ? -5.344 1.099 7.368 1.00 94.69 77 LEU A C 1
ATOM 579 O O . LEU A 1 77 ? -4.543 0.526 6.630 1.00 94.69 77 LEU A O 1
ATOM 583 N N . LEU A 1 78 ? -5.025 2.191 8.066 1.00 93.56 78 LEU A N 1
ATOM 584 C CA . LEU A 1 78 ? -3.696 2.804 8.034 1.00 93.56 78 LEU A CA 1
ATOM 585 C C . LEU A 1 78 ? -2.607 1.825 8.491 1.00 93.56 78 LEU A C 1
ATOM 587 O O . LEU A 1 78 ? -1.563 1.739 7.847 1.00 93.56 78 LEU A O 1
ATOM 591 N N . ASN A 1 79 ? -2.866 1.038 9.537 1.00 93.81 79 ASN A N 1
ATOM 592 C CA . ASN A 1 79 ? -1.938 0.017 10.027 1.00 93.81 79 ASN A CA 1
ATOM 593 C C . ASN A 1 79 ? -1.695 -1.105 9.005 1.00 93.81 79 ASN A C 1
ATOM 595 O O . A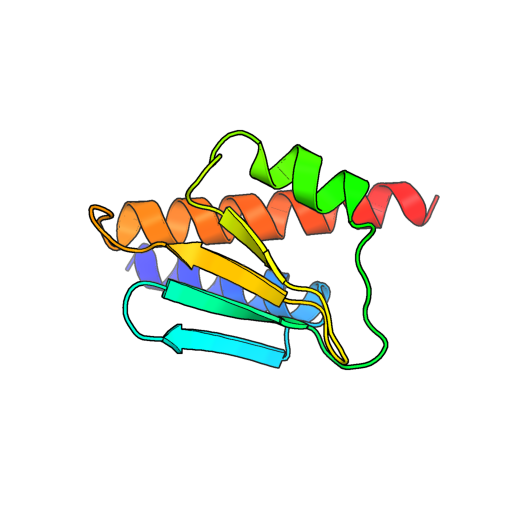SN A 1 79 ? -0.565 -1.564 8.847 1.00 93.81 79 ASN A O 1
ATOM 599 N N . ILE A 1 80 ? -2.729 -1.537 8.279 1.00 96.00 80 ILE A N 1
ATOM 600 C CA . ILE A 1 80 ? -2.563 -2.512 7.193 1.00 96.00 80 ILE A CA 1
ATOM 601 C C . ILE A 1 80 ? -1.730 -1.894 6.068 1.00 96.00 80 ILE A C 1
ATOM 603 O O . ILE A 1 80 ? -0.792 -2.525 5.586 1.00 96.00 80 ILE A O 1
ATOM 607 N N . MET A 1 81 ? -2.037 -0.660 5.662 1.00 95.75 81 MET A N 1
ATOM 608 C CA . MET A 1 81 ? -1.312 0.022 4.588 1.00 95.75 81 MET A CA 1
ATOM 609 C C . MET A 1 81 ? 0.169 0.209 4.930 1.00 95.75 81 MET A C 1
ATOM 611 O O . MET A 1 81 ? 1.023 -0.147 4.119 1.00 95.75 81 MET A O 1
ATOM 615 N N . ILE A 1 82 ? 0.488 0.705 6.130 1.00 95.38 82 ILE A N 1
ATOM 616 C CA . ILE A 1 82 ? 1.880 0.926 6.537 1.00 95.38 82 ILE A CA 1
ATOM 617 C C . ILE A 1 82 ? 2.645 -0.394 6.645 1.00 95.38 82 ILE A C 1
ATOM 619 O O . ILE A 1 82 ? 3.774 -0.471 6.162 1.00 95.38 82 ILE A O 1
ATOM 623 N N . TYR A 1 83 ? 2.029 -1.447 7.195 1.00 96.38 83 TYR A N 1
ATOM 624 C CA . TYR A 1 83 ? 2.641 -2.772 7.262 1.00 96.38 83 TYR A CA 1
ATOM 625 C C . TYR A 1 83 ? 2.947 -3.302 5.859 1.00 96.38 83 TYR A C 1
ATOM 627 O O . TYR A 1 83 ? 4.083 -3.675 5.577 1.00 96.38 83 TYR A O 1
ATOM 635 N N . MET A 1 84 ? 1.953 -3.287 4.962 1.00 96.56 84 MET A N 1
ATOM 636 C CA . MET A 1 84 ? 2.105 -3.807 3.602 1.00 96.56 84 MET A CA 1
ATOM 637 C C . MET A 1 84 ? 3.244 -3.103 2.861 1.00 96.56 84 MET A C 1
ATOM 639 O O . MET A 1 84 ? 4.109 -3.780 2.312 1.00 96.56 84 MET A O 1
ATOM 643 N N . LEU A 1 85 ? 3.277 -1.765 2.867 1.00 95.88 85 LEU A N 1
ATOM 644 C CA . LEU A 1 85 ? 4.322 -1.023 2.158 1.00 95.88 85 LEU A CA 1
ATOM 645 C C . LEU A 1 85 ? 5.700 -1.186 2.820 1.00 95.88 85 LEU A C 1
ATOM 647 O O . LEU A 1 85 ? 6.695 -1.342 2.121 1.00 95.88 85 LEU A O 1
ATOM 651 N N . THR A 1 86 ? 5.777 -1.232 4.150 1.00 96.44 86 THR A N 1
ATOM 652 C CA . THR A 1 86 ? 7.056 -1.443 4.853 1.00 96.44 86 THR A CA 1
ATOM 653 C C . THR A 1 86 ? 7.666 -2.801 4.514 1.00 96.44 86 THR A C 1
ATOM 655 O O . THR A 1 86 ? 8.839 -2.887 4.154 1.00 96.44 86 THR A O 1
ATOM 658 N N . GLU A 1 87 ? 6.873 -3.869 4.586 1.00 96.56 87 GLU A N 1
ATOM 659 C CA . GLU A 1 87 ? 7.357 -5.222 4.310 1.00 96.56 87 GLU A CA 1
ATOM 660 C C . GLU A 1 87 ? 7.686 -5.426 2.826 1.00 96.56 87 GLU A C 1
ATOM 662 O O . GLU A 1 87 ? 8.647 -6.120 2.495 1.00 96.56 87 GLU A O 1
ATOM 667 N N . MET A 1 88 ? 6.950 -4.778 1.917 1.00 95.19 88 MET A N 1
ATOM 668 C CA . MET A 1 88 ? 7.303 -4.774 0.495 1.00 95.19 88 MET A CA 1
ATOM 669 C C . MET A 1 88 ? 8.629 -4.059 0.237 1.00 95.19 88 MET A C 1
ATOM 671 O O . MET A 1 88 ? 9.434 -4.553 -0.551 1.00 95.19 88 MET A O 1
ATOM 675 N N . ASN A 1 89 ? 8.881 -2.937 0.916 1.00 94.00 89 ASN A N 1
ATOM 676 C CA . ASN A 1 89 ? 10.135 -2.199 0.771 1.00 94.00 89 ASN A CA 1
ATOM 677 C C . ASN A 1 89 ? 11.326 -3.030 1.267 1.00 94.00 89 ASN A C 1
ATOM 679 O O . ASN A 1 89 ? 12.337 -3.159 0.579 1.00 94.00 89 ASN A O 1
ATOM 683 N N . ARG A 1 90 ? 11.166 -3.699 2.416 1.00 94.19 90 ARG A N 1
ATOM 684 C CA . ARG A 1 90 ? 12.163 -4.641 2.951 1.00 94.19 90 ARG A CA 1
ATOM 685 C C . ARG A 1 90 ? 12.451 -5.784 1.982 1.00 94.19 90 ARG A C 1
ATOM 687 O O . ARG A 1 90 ? 13.612 -6.084 1.731 1.00 94.19 90 ARG A O 1
ATOM 694 N N . ALA A 1 91 ? 11.410 -6.383 1.404 1.00 91.06 91 ALA A N 1
ATOM 695 C CA . ALA A 1 91 ? 11.569 -7.474 0.448 1.00 91.06 91 ALA A CA 1
ATOM 696 C C . ALA A 1 91 ? 12.302 -7.051 -0.839 1.00 91.06 91 ALA A C 1
ATOM 698 O O . ALA A 1 91 ? 12.989 -7.878 -1.431 1.00 91.06 91 ALA A O 1
ATOM 699 N N . ASN A 1 92 ? 12.173 -5.790 -1.267 1.00 84.31 92 ASN A N 1
ATOM 700 C CA . ASN A 1 92 ? 12.923 -5.247 -2.402 1.00 84.31 92 ASN A CA 1
ATOM 701 C C . ASN A 1 92 ? 14.405 -5.004 -2.062 1.00 84.31 92 ASN A C 1
ATOM 703 O O . ASN A 1 92 ? 15.272 -5.267 -2.895 1.00 84.31 92 ASN A O 1
ATOM 707 N N . ALA A 1 93 ? 14.703 -4.523 -0.850 1.00 80.19 93 ALA A N 1
ATOM 708 C CA . ALA A 1 93 ? 16.075 -4.259 -0.413 1.00 80.19 93 ALA A CA 1
ATOM 709 C C . ALA A 1 93 ? 16.939 -5.533 -0.408 1.00 80.19 93 ALA A C 1
ATOM 711 O O . ALA A 1 93 ? 18.068 -5.507 -0.881 1.00 80.19 93 ALA A O 1
ATOM 712 N N . THR A 1 94 ? 16.382 -6.673 0.014 1.00 73.44 94 THR A N 1
ATOM 713 C CA . THR A 1 94 ? 17.086 -7.973 0.033 1.00 73.44 94 THR A CA 1
ATOM 714 C C . THR A 1 94 ? 17.363 -8.555 -1.364 1.00 73.44 94 THR A C 1
ATOM 716 O O . THR A 1 94 ? 18.029 -9.574 -1.480 1.00 73.44 94 THR A O 1
ATOM 719 N N . MET A 1 95 ? 16.831 -7.956 -2.436 1.00 58.69 95 MET A N 1
ATOM 720 C CA . MET A 1 95 ? 17.078 -8.379 -3.825 1.00 58.69 95 MET A CA 1
ATOM 721 C C . MET A 1 95 ? 18.141 -7.529 -4.536 1.00 58.69 95 MET A C 1
ATOM 723 O O . MET A 1 95 ? 18.458 -7.808 -5.690 1.00 58.69 95 MET A O 1
ATOM 727 N N . SER A 1 96 ? 18.626 -6.466 -3.887 1.00 57.66 96 SER A N 1
ATOM 728 C CA . SER A 1 96 ? 19.633 -5.546 -4.439 1.00 57.66 96 SER A CA 1
ATOM 729 C C . SER A 1 96 ? 21.054 -5.842 -3.931 1.00 57.66 96 SER A C 1
ATOM 731 O O . SER A 1 96 ? 21.973 -5.086 -4.243 1.00 57.66 96 SER A O 1
ATOM 733 N N . GLU A 1 97 ? 21.217 -6.924 -3.165 1.00 44.84 97 GLU A N 1
ATOM 734 C CA . GLU A 1 97 ? 22.486 -7.522 -2.716 1.00 44.84 97 GLU A CA 1
ATOM 735 C C . GLU A 1 97 ? 22.749 -8.822 -3.488 1.00 44.84 97 GLU A C 1
ATOM 737 O O . GLU A 1 97 ? 23.927 -9.067 -3.834 1.00 44.84 97 GLU A O 1
#

Mean predicted aligned error: 3.94 Å

Sequence (97 aa):
MENLLTIAALKVLASELGVVSMTGERGEVVVKFAEGIRHPGTNVIKIARPFRGRVTLGGGRTQSIRIRTQGLSEKELLNIMIYMLTEMNRANATMSE

Secondary structure (DSSP, 8-state):
-HHHHHHHHHHHHHHHTTEEEEEEETTEEEEEEPTT----HHHHHHHHGGGTTTEEEE-SSS-EEEEE-TT--HHHHHHHHHHHHHHHHHHHHTT--

Radius of gyration: 12.82 Å; Cα contacts (8 Å, |Δi|>4): 118; chains: 1; bounding box: 39×29×32 Å

Nearest PDB structures (foldseek):
  6x50-assembly1_A  TM=7.039E-01  e=4.042E-03  Escherichia coli
  4jez-assembly1_B  TM=6.079E-01  e=6.696E-02  Salmonella enterica subsp. enterica serovar Typhimurium str. LT2
  4jex-assembly1_A  TM=6.222E-01  e=1.058E-01  Salmonella enterica subsp. enterica serovar Typhimurium str. LT2
  4jf0-assembly1_A  TM=6.312E-01  e=1.205E-01  Salmonella enterica subsp. enterica serovar Typhimurium str. LT2
  4ade-assembly2_B-3  TM=6.308E-01  e=1.466E-01  Escherichia coli BL21